Protein AF-A0A8J2J0L9-F1 (afdb_monomer)

Organism: NCBI:txid39272

Nearest PDB structures (foldseek):
  1d8k-assembly1_A  TM=2.422E-01  e=1.088E+00  Homo sapiens

Structure (mmCIF, N/CA/C/O backbone):
data_AF-A0A8J2J0L9-F1
#
_entry.id   AF-A0A8J2J0L9-F1
#
loop_
_atom_site.group_PDB
_atom_site.id
_atom_site.type_symbol
_atom_site.label_atom_id
_atom_site.label_alt_id
_atom_site.label_comp_id
_atom_site.label_asym_id
_atom_site.label_entity_id
_atom_site.label_seq_id
_atom_site.pdbx_PDB_ins_code
_atom_site.Cartn_x
_atom_site.Cartn_y
_atom_site.Cartn_z
_atom_site.occupancy
_atom_site.B_iso_or_equiv
_atom_site.auth_seq_id
_atom_site.auth_comp_id
_atom_site.auth_asym_id
_atom_site.auth_atom_id
_atom_site.pdbx_PDB_model_num
ATOM 1 N N . MET A 1 1 ? 45.145 -21.712 -20.998 1.00 44.66 1 MET A N 1
ATOM 2 C CA . MET A 1 1 ? 44.470 -20.418 -21.244 1.00 44.66 1 MET A CA 1
ATOM 3 C C . MET A 1 1 ? 43.349 -20.237 -20.212 1.00 44.66 1 MET A C 1
ATOM 5 O O . MET A 1 1 ? 42.193 -20.516 -20.483 1.00 44.66 1 MET A O 1
ATOM 9 N N . LYS A 1 2 ? 43.704 -19.889 -18.971 1.00 55.53 2 LYS A N 1
ATOM 10 C CA . LYS A 1 2 ? 42.773 -19.623 -17.858 1.00 55.53 2 LYS A CA 1
ATOM 11 C C . LYS A 1 2 ? 43.265 -18.328 -17.226 1.00 55.53 2 LYS A C 1
ATOM 13 O O . LYS A 1 2 ? 44.396 -18.324 -16.760 1.00 55.53 2 LYS A O 1
ATOM 18 N N . GLY A 1 3 ? 42.501 -17.237 -17.263 1.00 61.03 3 GLY A N 1
ATOM 19 C CA . GLY A 1 3 ? 43.031 -16.002 -16.672 1.00 61.03 3 GLY A CA 1
ATOM 20 C C . GLY A 1 3 ? 42.365 -14.670 -16.978 1.00 61.03 3 GLY A C 1
ATOM 21 O O . GLY A 1 3 ? 42.991 -13.653 -16.728 1.00 61.03 3 GLY A O 1
ATOM 22 N N . ILE A 1 4 ? 41.126 -14.621 -17.471 1.00 60.41 4 ILE A N 1
ATOM 23 C CA . ILE A 1 4 ? 40.325 -13.385 -17.397 1.00 60.41 4 ILE A CA 1
ATOM 24 C C . ILE A 1 4 ? 39.012 -13.732 -16.691 1.00 60.41 4 ILE A C 1
ATOM 26 O O . ILE A 1 4 ? 37.911 -13.626 -17.221 1.00 60.41 4 ILE A O 1
ATOM 30 N N . GLY A 1 5 ? 39.143 -14.262 -15.475 1.00 61.16 5 GLY A N 1
ATOM 31 C CA . GLY A 1 5 ? 38.015 -14.383 -14.564 1.00 61.16 5 GLY A CA 1
ATOM 32 C C . GLY A 1 5 ? 37.676 -12.991 -14.048 1.00 61.16 5 GLY A C 1
ATOM 33 O O . GLY A 1 5 ? 38.480 -12.423 -13.320 1.00 61.16 5 GLY A O 1
ATOM 34 N N . LYS A 1 6 ? 36.532 -12.441 -14.482 1.00 61.81 6 LYS A N 1
ATOM 35 C CA . LYS A 1 6 ? 35.789 -11.312 -13.880 1.00 61.81 6 LYS A CA 1
ATOM 36 C C . LYS A 1 6 ? 36.607 -10.481 -12.871 1.00 61.81 6 LYS A C 1
ATOM 38 O O . LYS A 1 6 ? 36.397 -10.567 -11.667 1.00 61.81 6 LYS A O 1
ATOM 43 N N . THR A 1 7 ? 37.488 -9.612 -13.364 1.00 65.69 7 THR A N 1
ATOM 44 C CA . THR A 1 7 ? 38.233 -8.640 -12.537 1.00 65.69 7 THR A CA 1
ATOM 45 C C . THR A 1 7 ? 37.319 -7.646 -11.813 1.00 65.69 7 THR A C 1
ATOM 47 O O . THR A 1 7 ? 37.755 -6.955 -10.896 1.00 65.69 7 THR A O 1
ATOM 50 N N . ARG A 1 8 ? 36.035 -7.575 -12.191 1.00 67.81 8 ARG A N 1
ATOM 51 C CA . ARG A 1 8 ? 34.992 -6.818 -11.494 1.00 67.81 8 ARG A CA 1
ATOM 52 C C . ARG A 1 8 ? 33.714 -7.658 -11.401 1.00 67.81 8 ARG A C 1
ATOM 54 O O . ARG A 1 8 ? 32.953 -7.697 -12.370 1.00 67.81 8 ARG A O 1
ATOM 61 N N . PRO A 1 9 ? 33.460 -8.359 -10.284 1.00 73.25 9 PRO A N 1
ATOM 62 C CA . PRO A 1 9 ? 32.149 -8.947 -10.053 1.00 73.25 9 PRO A CA 1
ATOM 63 C C . PRO A 1 9 ? 31.094 -7.826 -9.989 1.00 73.25 9 PRO A C 1
ATOM 65 O O . PRO A 1 9 ? 31.389 -6.747 -9.465 1.00 73.25 9 PRO A O 1
ATOM 68 N N . PRO A 1 10 ? 29.880 -8.038 -10.531 1.00 73.62 10 PRO A N 1
ATOM 69 C CA . PRO A 1 10 ? 28.803 -7.065 -10.404 1.00 73.62 10 PRO A CA 1
ATOM 70 C C . PRO A 1 10 ? 28.497 -6.869 -8.916 1.00 73.62 10 PRO A C 1
ATOM 72 O O . PRO A 1 10 ? 28.116 -7.813 -8.226 1.00 73.62 10 PRO A O 1
ATOM 75 N N . LYS A 1 11 ? 28.717 -5.651 -8.409 1.00 77.75 11 LYS A N 1
ATOM 76 C CA . LYS A 1 11 ? 28.339 -5.305 -7.039 1.00 77.75 11 LYS A CA 1
ATOM 77 C C . LYS A 1 11 ? 26.815 -5.222 -6.951 1.00 77.75 11 LYS A C 1
ATOM 79 O O . LYS A 1 11 ? 26.196 -4.692 -7.879 1.00 77.75 11 LYS A O 1
ATOM 84 N N . PRO A 1 12 ? 26.208 -5.714 -5.859 1.00 78.25 12 PRO A N 1
ATOM 85 C CA . PRO A 1 12 ? 24.795 -5.485 -5.617 1.00 78.25 12 PRO A CA 1
ATOM 86 C C . PRO A 1 12 ? 24.517 -3.979 -5.632 1.00 78.25 12 PRO A C 1
ATOM 88 O O . PRO A 1 12 ? 25.307 -3.178 -5.133 1.00 78.25 12 PRO A O 1
ATOM 91 N N . ARG A 1 13 ? 23.398 -3.592 -6.251 1.00 78.75 13 ARG A N 1
ATOM 92 C CA . ARG A 1 13 ? 23.010 -2.180 -6.406 1.00 78.75 13 ARG A CA 1
ATOM 93 C C . ARG A 1 13 ? 22.755 -1.498 -5.057 1.00 78.75 13 ARG A C 1
ATOM 95 O O . ARG A 1 13 ? 22.878 -0.282 -4.962 1.00 78.75 13 ARG A O 1
ATOM 102 N N . TYR A 1 14 ? 22.435 -2.288 -4.033 1.00 80.56 14 TYR A N 1
ATOM 103 C CA . TYR A 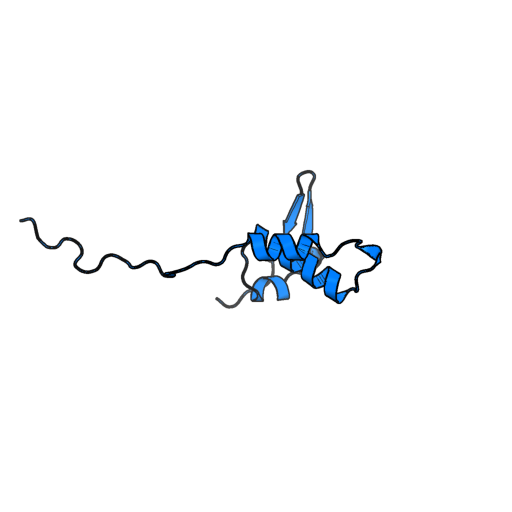1 14 ? 22.184 -1.846 -2.670 1.00 80.56 14 TYR A CA 1
ATOM 104 C C . TYR A 1 14 ? 23.053 -2.652 -1.706 1.00 80.56 14 TYR A C 1
ATOM 106 O O . TYR A 1 14 ? 23.052 -3.880 -1.747 1.00 80.56 14 TYR A O 1
ATOM 114 N N . ASN A 1 15 ? 23.780 -1.952 -0.836 1.00 81.94 15 ASN A N 1
ATOM 115 C CA . ASN A 1 15 ? 24.572 -2.574 0.229 1.00 81.94 15 ASN A CA 1
ATOM 116 C C . ASN A 1 15 ? 23.729 -2.875 1.480 1.00 81.94 15 ASN A C 1
ATOM 118 O O . ASN A 1 15 ? 24.182 -3.592 2.365 1.00 81.94 15 ASN A O 1
ATOM 122 N N . GLN A 1 16 ? 22.522 -2.312 1.556 1.00 82.00 16 GLN A N 1
ATOM 123 C CA . GLN A 1 16 ? 21.591 -2.466 2.664 1.00 82.00 16 GLN A CA 1
ATOM 124 C C . GLN A 1 16 ? 20.158 -2.300 2.147 1.00 82.00 16 GLN A C 1
ATOM 126 O O . GLN A 1 16 ? 19.895 -1.444 1.300 1.00 82.00 16 GLN A O 1
ATOM 131 N N . THR A 1 17 ? 19.244 -3.116 2.663 1.00 85.12 17 THR A N 1
ATOM 132 C CA . THR A 1 17 ? 17.794 -2.963 2.501 1.00 85.12 17 THR A CA 1
ATOM 133 C C . THR A 1 17 ? 17.176 -2.561 3.837 1.00 85.12 17 THR A C 1
ATOM 135 O O . THR A 1 17 ? 17.806 -2.679 4.887 1.00 85.12 17 THR A O 1
ATOM 138 N N . TRP A 1 18 ? 15.948 -2.060 3.803 1.00 88.38 18 TRP A N 1
ATOM 139 C CA . TRP A 1 18 ? 15.192 -1.698 5.000 1.00 88.38 18 TRP A CA 1
ATOM 140 C C . TRP A 1 18 ? 14.391 -2.901 5.531 1.00 88.38 18 TRP A C 1
ATOM 142 O O . TRP A 1 18 ? 14.137 -3.846 4.785 1.00 88.38 18 TRP A O 1
ATOM 152 N N . ASP A 1 19 ? 14.013 -2.868 6.815 1.00 91.00 19 ASP A N 1
ATOM 153 C CA . ASP A 1 19 ? 13.171 -3.889 7.456 1.00 91.00 19 ASP A CA 1
ATOM 154 C C . ASP A 1 19 ? 11.676 -3.516 7.339 1.00 91.00 19 ASP A C 1
ATOM 156 O O . ASP A 1 19 ? 11.242 -2.546 7.975 1.00 91.00 19 ASP A O 1
ATOM 160 N N . PRO A 1 20 ? 10.865 -4.267 6.567 1.00 88.94 20 PRO A N 1
ATOM 161 C CA . PRO A 1 20 ? 9.438 -3.993 6.408 1.00 88.94 20 PRO A CA 1
ATOM 162 C C . PRO A 1 20 ? 8.625 -4.188 7.689 1.00 88.94 20 PRO A C 1
ATOM 164 O O . PRO A 1 20 ? 7.552 -3.595 7.829 1.00 88.94 20 PRO A O 1
ATOM 167 N N . SER A 1 21 ? 9.148 -4.944 8.657 1.00 92.50 21 SER A N 1
ATOM 168 C CA . SER A 1 21 ? 8.480 -5.204 9.936 1.00 92.50 21 SER A CA 1
ATOM 169 C C . SER A 1 21 ? 8.209 -3.919 10.714 1.00 92.50 21 SER A C 1
ATOM 171 O O . SER A 1 21 ? 7.214 -3.828 11.429 1.00 92.50 21 SER A O 1
ATOM 173 N N . VAL A 1 22 ? 9.069 -2.907 10.569 1.00 93.56 22 VAL A N 1
ATOM 174 C CA . VAL A 1 22 ? 8.893 -1.603 11.222 1.00 93.56 22 VAL A CA 1
ATOM 175 C C . VAL A 1 22 ? 7.623 -0.911 10.725 1.00 93.56 22 VAL A C 1
ATOM 177 O O . VAL A 1 22 ? 6.853 -0.386 11.528 1.00 93.56 22 VAL A O 1
ATOM 180 N N . VAL A 1 23 ? 7.377 -0.949 9.413 1.00 92.00 23 VAL A N 1
ATOM 181 C CA . VAL A 1 23 ? 6.192 -0.330 8.802 1.00 92.00 23 VAL A CA 1
ATOM 182 C C . VAL A 1 23 ? 4.942 -1.140 9.124 1.00 92.00 23 VAL A C 1
ATOM 184 O O . VAL A 1 23 ? 3.938 -0.555 9.518 1.00 92.00 23 VAL A O 1
ATOM 187 N N . LEU A 1 24 ? 5.009 -2.472 9.054 1.00 93.62 24 LEU A N 1
ATOM 188 C CA . LEU A 1 24 ? 3.887 -3.339 9.431 1.00 93.62 24 LEU A CA 1
ATOM 189 C C . LEU A 1 24 ? 3.439 -3.089 10.880 1.00 93.62 24 LEU A C 1
ATOM 191 O O . LEU A 1 24 ? 2.264 -2.822 11.118 1.00 93.62 24 LEU A O 1
ATOM 195 N N . ARG A 1 25 ? 4.382 -3.030 11.828 1.00 94.94 25 ARG A N 1
ATOM 196 C CA . ARG A 1 25 ? 4.097 -2.711 13.241 1.00 94.94 25 ARG A CA 1
ATOM 197 C C . ARG A 1 25 ? 3.509 -1.317 13.444 1.00 94.94 25 ARG A C 1
ATOM 199 O O . ARG A 1 25 ? 2.824 -1.083 14.435 1.00 94.94 25 ARG A O 1
ATOM 206 N N . TYR A 1 26 ? 3.824 -0.358 12.575 1.00 93.75 26 TYR A N 1
ATOM 207 C CA . TYR A 1 26 ? 3.198 0.963 12.617 1.00 93.75 26 TYR A CA 1
ATOM 208 C C . TYR A 1 26 ? 1.752 0.901 12.110 1.00 93.75 26 TYR A C 1
ATOM 210 O O . TYR A 1 26 ? 0.856 1.426 12.766 1.00 93.75 26 TYR A O 1
ATOM 218 N N . LEU A 1 27 ? 1.515 0.212 10.992 1.00 93.19 27 LEU A N 1
ATOM 219 C CA . LEU A 1 27 ? 0.186 0.050 10.396 1.00 93.19 27 LEU A CA 1
ATOM 220 C C . LEU A 1 27 ? -0.779 -0.725 11.310 1.00 93.19 27 LEU A C 1
ATOM 222 O O . LEU A 1 27 ? -1.966 -0.398 11.362 1.00 93.19 27 LEU A O 1
ATOM 226 N N . GLU A 1 28 ? -0.270 -1.700 12.067 1.00 93.00 28 GLU A N 1
ATOM 227 C CA . GLU A 1 28 ? -1.019 -2.431 13.102 1.00 93.00 28 GLU A CA 1
ATOM 228 C C . GLU A 1 28 ? -1.527 -1.518 14.228 1.00 93.00 28 GLU A C 1
ATOM 230 O O . GLU A 1 28 ? -2.586 -1.770 14.791 1.00 93.00 28 GLU A O 1
ATOM 235 N N . LYS A 1 29 ? -0.806 -0.435 14.547 1.00 93.31 29 LYS A N 1
ATOM 236 C CA . LYS A 1 29 ? -1.209 0.518 15.597 1.00 93.31 29 LYS A CA 1
ATOM 237 C C . LYS A 1 29 ? -2.308 1.481 15.157 1.00 93.31 29 LYS A C 1
ATOM 239 O O . LYS A 1 29 ? -2.865 2.175 16.000 1.00 93.31 29 LYS A O 1
ATOM 244 N N . LEU A 1 30 ? -2.598 1.562 13.859 1.00 91.69 30 LEU A N 1
ATOM 245 C CA . LEU A 1 30 ? -3.653 2.412 13.309 1.00 91.69 30 LEU A CA 1
ATO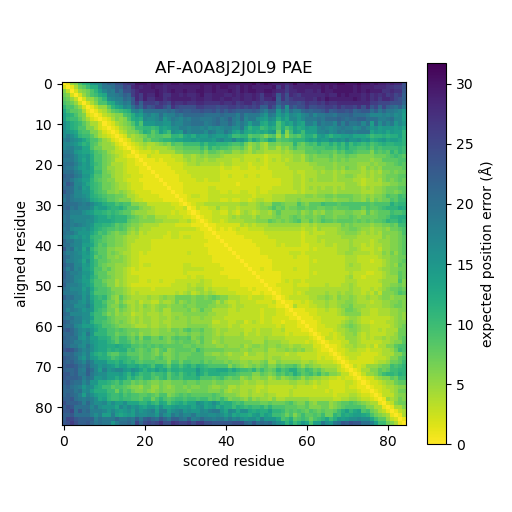M 246 C C . LEU A 1 30 ? -5.015 1.714 13.444 1.00 91.69 30 LEU A C 1
ATOM 248 O O . LEU A 1 30 ? -5.661 1.400 12.449 1.00 91.69 30 LEU A O 1
ATOM 252 N N . GLU A 1 31 ? -5.412 1.422 14.676 1.00 89.50 31 GLU A N 1
ATOM 253 C CA . GLU A 1 31 ? -6.702 0.839 15.046 1.00 89.50 31 GLU A CA 1
ATOM 254 C C . GLU A 1 31 ? -7.243 1.584 16.279 1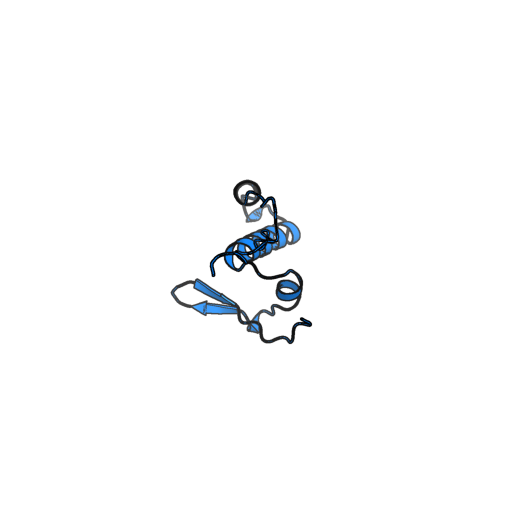.00 89.50 31 GLU A C 1
ATOM 256 O O . GLU A 1 31 ? -6.443 1.991 17.128 1.00 89.50 31 GLU A O 1
ATOM 261 N N . PRO A 1 32 ? -8.568 1.765 16.425 1.00 92.44 32 PRO A N 1
ATOM 262 C CA . PRO A 1 32 ? -9.640 1.302 15.538 1.00 92.44 32 PRO A CA 1
ATOM 263 C C . PRO A 1 32 ? -9.811 2.184 14.291 1.00 92.44 32 PRO A C 1
ATOM 265 O O . PRO A 1 32 ? -9.694 3.410 14.378 1.00 92.44 32 PRO A O 1
ATOM 268 N N . LEU A 1 33 ? -10.139 1.572 13.146 1.00 90.69 33 LEU A N 1
ATOM 269 C CA . LEU A 1 33 ? -10.327 2.269 11.859 1.00 90.69 33 LEU A CA 1
ATOM 270 C C . LEU A 1 33 ? -11.323 3.439 11.921 1.00 90.69 33 LEU A C 1
ATOM 272 O O . LEU A 1 33 ? -11.077 4.472 11.304 1.00 90.69 33 LEU A O 1
ATOM 276 N N . ASP A 1 34 ? -12.394 3.312 12.707 1.00 91.81 34 ASP A N 1
ATOM 277 C CA . ASP A 1 34 ? -13.451 4.331 12.822 1.00 91.81 34 ASP A CA 1
ATOM 278 C C . ASP A 1 34 ? -12.977 5.632 13.488 1.00 91.81 34 ASP A C 1
ATOM 280 O O . ASP A 1 34 ? -13.612 6.677 13.357 1.00 91.81 34 ASP A O 1
ATOM 284 N N . SER A 1 35 ? -11.860 5.578 14.218 1.00 93.56 35 SER A N 1
ATOM 285 C CA . SER A 1 35 ? -11.266 6.748 14.876 1.00 93.56 35 SER A CA 1
ATOM 286 C C . SER A 1 35 ? -10.262 7.497 13.997 1.00 93.56 35 SER A C 1
ATOM 288 O O . SER A 1 35 ? -9.796 8.574 14.376 1.00 93.56 35 SER A O 1
ATOM 290 N N . LEU A 1 36 ? -9.907 6.929 12.842 1.00 94.62 36 LEU A N 1
ATOM 291 C CA . LEU A 1 36 ? -8.865 7.464 11.979 1.00 94.62 36 LEU A CA 1
ATOM 292 C C . LEU A 1 36 ? -9.397 8.555 11.055 1.00 94.62 36 LEU A C 1
ATOM 294 O O . LEU A 1 36 ? -10.510 8.493 10.533 1.00 94.62 36 LEU A O 1
ATOM 298 N N . THR A 1 37 ? -8.548 9.540 10.781 1.00 95.44 37 THR A N 1
ATOM 299 C CA . THR A 1 37 ? -8.836 10.536 9.750 1.00 95.44 37 THR A CA 1
ATOM 300 C C . THR A 1 37 ? -8.718 9.921 8.354 1.00 95.44 37 THR A C 1
ATOM 302 O O . THR A 1 37 ? -8.017 8.928 8.141 1.00 95.44 37 THR A O 1
ATOM 305 N N . LEU A 1 38 ? -9.349 10.553 7.360 1.00 94.62 38 LEU A N 1
ATOM 306 C CA . LEU A 1 38 ? -9.215 10.147 5.956 1.00 94.62 38 LEU A CA 1
ATOM 307 C C . LEU A 1 38 ? -7.746 10.098 5.505 1.00 94.62 38 LEU A C 1
ATOM 309 O O . LEU A 1 38 ? -7.352 9.214 4.747 1.00 94.62 38 LEU A O 1
ATOM 313 N N . GLU A 1 39 ? -6.925 11.025 5.997 1.00 94.75 39 GLU A N 1
ATOM 314 C CA . GLU A 1 39 ? -5.487 11.050 5.734 1.00 94.75 39 GLU A CA 1
ATOM 315 C C . GLU A 1 39 ? -4.792 9.794 6.288 1.00 94.75 39 GLU A C 1
ATOM 317 O O . GLU A 1 39 ? -4.062 9.116 5.564 1.00 94.75 39 GLU A O 1
ATOM 322 N N . GLN A 1 40 ? -5.069 9.425 7.541 1.00 93.38 40 GLN A N 1
ATOM 323 C CA . GLN A 1 40 ? -4.497 8.230 8.170 1.00 93.38 40 GLN A CA 1
ATOM 324 C C . GLN A 1 40 ? -4.942 6.941 7.473 1.00 93.38 40 GLN A C 1
ATOM 326 O O . GLN A 1 40 ? -4.120 6.050 7.250 1.00 93.38 40 GLN A O 1
ATOM 331 N N . LEU A 1 41 ? -6.215 6.858 7.077 1.00 94.50 41 LEU A N 1
ATOM 332 C CA . LEU A 1 41 ? -6.732 5.745 6.277 1.00 94.50 41 LEU A CA 1
ATOM 333 C C . LEU A 1 41 ? -6.027 5.663 4.921 1.00 94.50 41 LEU A C 1
ATOM 335 O O . LEU A 1 41 ? -5.628 4.581 4.496 1.00 94.50 41 LEU A O 1
ATOM 339 N N . THR A 1 42 ? -5.799 6.806 4.271 1.00 92.81 42 THR A N 1
ATOM 340 C CA . THR A 1 42 ? -5.079 6.871 2.992 1.00 92.81 42 THR A CA 1
ATOM 341 C C . THR A 1 42 ? -3.648 6.357 3.140 1.00 92.81 42 THR A C 1
ATOM 343 O O . THR A 1 42 ? -3.214 5.517 2.348 1.00 92.81 42 THR A O 1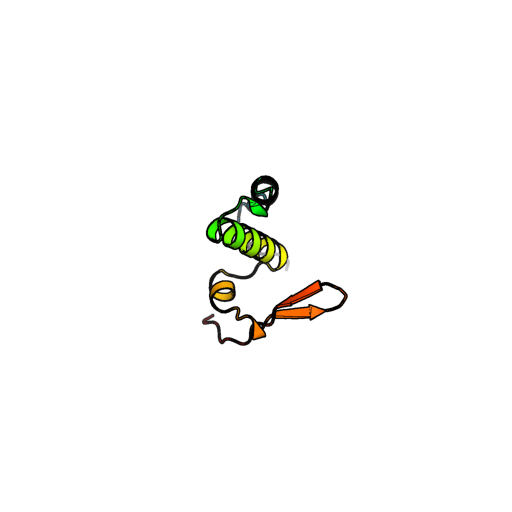
ATOM 346 N N . TYR A 1 43 ? -2.922 6.787 4.178 1.00 92.88 43 TYR A N 1
ATOM 347 C CA . TYR A 1 43 ? -1.571 6.286 4.446 1.00 92.88 43 TYR A CA 1
ATOM 348 C C . TYR A 1 43 ? -1.554 4.798 4.778 1.00 92.88 43 TYR A C 1
ATOM 350 O O . TYR A 1 43 ? -0.670 4.087 4.296 1.00 92.88 43 TYR A O 1
ATOM 358 N N . LYS A 1 44 ? -2.531 4.309 5.551 1.00 94.12 44 LYS A N 1
ATOM 359 C CA . LYS A 1 44 ? -2.634 2.884 5.879 1.00 94.12 44 LYS A CA 1
ATOM 360 C C . LYS A 1 44 ? -2.835 2.044 4.618 1.00 94.12 44 LYS A C 1
ATOM 362 O O . LYS A 1 44 ? -2.090 1.091 4.389 1.00 94.12 44 LYS A O 1
ATOM 367 N N . THR A 1 45 ? -3.773 2.446 3.764 1.00 92.25 45 THR A N 1
ATOM 368 C CA . THR A 1 45 ? -4.091 1.753 2.510 1.00 92.25 45 THR A CA 1
ATOM 369 C C . THR A 1 45 ? -2.925 1.781 1.524 1.00 92.25 45 THR A C 1
ATOM 371 O O . THR A 1 45 ? -2.495 0.725 1.059 1.00 92.25 45 THR A O 1
ATOM 374 N N . ILE A 1 46 ? -2.355 2.957 1.230 1.00 91.94 46 ILE A N 1
ATOM 375 C CA . ILE A 1 46 ? -1.213 3.060 0.305 1.00 91.94 46 ILE A CA 1
ATOM 376 C C . ILE A 1 46 ? 0.012 2.334 0.872 1.00 91.94 46 ILE A C 1
ATOM 378 O O . ILE A 1 46 ? 0.718 1.667 0.118 1.00 91.94 46 ILE A O 1
ATOM 382 N N . GLY A 1 47 ? 0.248 2.401 2.185 1.00 92.69 47 GLY A N 1
ATOM 383 C CA . GLY A 1 47 ? 1.332 1.677 2.847 1.00 92.69 47 GLY A CA 1
ATOM 384 C C . GLY A 1 47 ? 1.243 0.169 2.609 1.00 92.69 47 GLY A C 1
ATOM 385 O O . GLY A 1 47 ? 2.210 -0.433 2.139 1.00 92.69 47 GLY A O 1
ATOM 386 N N . LEU A 1 48 ? 0.067 -0.425 2.827 1.00 92.44 48 LEU A N 1
ATOM 387 C CA . LEU A 1 48 ? -0.176 -1.849 2.570 1.00 92.44 48 LEU A CA 1
ATOM 388 C C . LEU A 1 48 ? -0.038 -2.207 1.085 1.00 92.44 48 LEU A C 1
ATOM 390 O O . LEU A 1 48 ? 0.693 -3.138 0.747 1.00 92.44 48 LEU A O 1
ATOM 394 N N . ILE A 1 49 ? -0.664 -1.442 0.185 1.00 90.81 49 ILE A N 1
ATOM 395 C CA . ILE A 1 49 ? -0.562 -1.687 -1.263 1.00 90.81 49 ILE A CA 1
ATOM 396 C C . ILE A 1 49 ? 0.901 -1.590 -1.719 1.00 90.81 49 ILE A C 1
ATOM 398 O O . ILE A 1 49 ? 1.356 -2.413 -2.517 1.00 90.81 49 ILE A O 1
ATOM 402 N N . SER A 1 50 ? 1.665 -0.631 -1.191 1.00 90.94 50 SER A N 1
ATOM 403 C CA . SER A 1 50 ? 3.073 -0.440 -1.550 1.00 90.94 50 SER A CA 1
ATOM 404 C C . SER A 1 50 ? 3.964 -1.601 -1.117 1.00 90.94 50 SER A C 1
ATOM 406 O O . SER A 1 50 ? 4.846 -2.003 -1.874 1.00 90.94 50 SER A O 1
ATOM 408 N N . LEU A 1 51 ? 3.692 -2.178 0.056 1.00 91.62 51 LEU A N 1
ATOM 409 C CA . LEU A 1 51 ? 4.409 -3.338 0.580 1.00 91.62 51 LEU A CA 1
ATOM 410 C C . LEU A 1 51 ? 4.129 -4.603 -0.237 1.00 91.62 51 LEU A C 1
ATOM 412 O O . LEU A 1 51 ? 5.043 -5.392 -0.460 1.00 91.62 51 LEU A O 1
ATOM 416 N N . VAL A 1 52 ? 2.889 -4.785 -0.696 1.00 89.81 52 VAL A N 1
ATOM 417 C CA . VAL A 1 52 ? 2.472 -5.987 -1.435 1.00 89.81 52 VAL A CA 1
ATOM 418 C C . VAL A 1 52 ? 2.890 -5.928 -2.906 1.00 89.81 52 VAL A C 1
ATOM 420 O O . VAL A 1 52 ? 3.404 -6.904 -3.444 1.00 89.81 52 VAL A O 1
ATOM 423 N N . THR A 1 53 ? 2.685 -4.786 -3.567 1.00 87.88 53 THR A N 1
ATOM 424 C CA . THR A 1 53 ? 2.917 -4.638 -5.019 1.00 87.88 53 THR A CA 1
ATOM 425 C C . THR A 1 53 ? 4.331 -4.184 -5.376 1.00 87.88 53 THR A C 1
ATOM 427 O O . THR A 1 53 ? 4.758 -4.344 -6.518 1.00 87.88 53 TH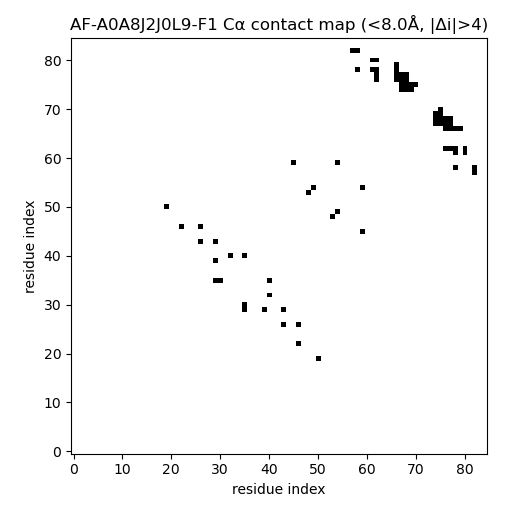R A O 1
ATOM 430 N N . ALA A 1 54 ? 5.062 -3.588 -4.425 1.00 87.31 54 ALA A N 1
ATOM 431 C CA . ALA A 1 54 ? 6.389 -3.002 -4.627 1.00 87.31 54 ALA A CA 1
ATOM 432 C C . ALA A 1 54 ? 6.474 -2.000 -5.805 1.00 87.31 54 ALA A C 1
ATOM 434 O O . ALA A 1 54 ? 7.533 -1.815 -6.416 1.00 87.31 54 ALA A O 1
ATOM 435 N N . HIS A 1 55 ? 5.366 -1.328 -6.138 1.00 87.88 55 HIS A N 1
ATOM 436 C CA . HIS A 1 55 ? 5.331 -0.320 -7.196 1.00 87.88 55 HIS A CA 1
ATOM 437 C C . HIS A 1 55 ? 6.033 0.989 -6.794 1.00 87.88 55 HIS A C 1
ATOM 439 O O . HIS A 1 55 ? 6.156 1.346 -5.622 1.00 87.88 55 HIS A O 1
ATOM 445 N N . ARG A 1 56 ? 6.480 1.756 -7.799 1.00 86.38 56 ARG A N 1
ATOM 446 C CA . ARG A 1 56 ? 7.013 3.114 -7.589 1.00 86.38 56 ARG A CA 1
ATOM 447 C C . ARG A 1 56 ? 5.891 4.089 -7.235 1.00 86.38 56 ARG A C 1
ATOM 449 O O . ARG A 1 56 ? 4.786 3.955 -7.753 1.00 86.38 56 ARG A O 1
ATOM 456 N N . VAL A 1 57 ? 6.224 5.155 -6.504 1.00 87.25 57 VAL A N 1
ATOM 457 C CA . VAL A 1 57 ? 5.285 6.219 -6.088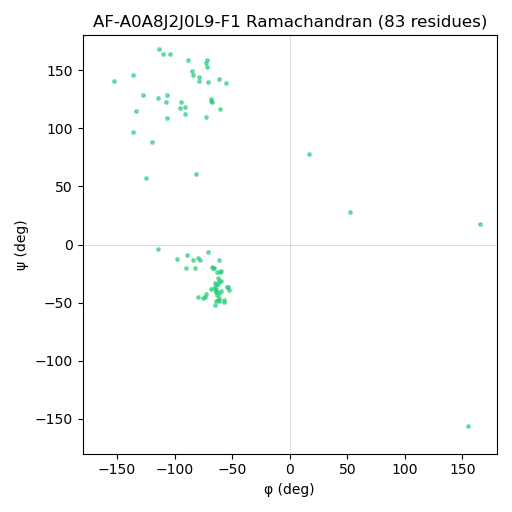 1.00 87.25 57 VAL A CA 1
ATOM 458 C C . VAL A 1 57 ? 4.489 6.823 -7.251 1.00 87.25 57 VAL A C 1
ATOM 460 O O . VAL A 1 57 ? 3.290 7.043 -7.130 1.00 87.25 57 VAL A O 1
ATOM 463 N N . GLN A 1 58 ? 5.130 7.016 -8.408 1.00 87.81 58 GLN A N 1
ATOM 464 C CA . GLN A 1 58 ? 4.476 7.519 -9.626 1.00 87.81 58 GLN A CA 1
ATOM 465 C C . GLN A 1 58 ? 3.319 6.645 -10.129 1.00 87.81 58 GLN A C 1
ATOM 467 O O . GLN A 1 58 ? 2.469 7.118 -10.870 1.00 87.81 58 GLN A O 1
ATOM 472 N N . THR A 1 59 ? 3.316 5.366 -9.761 1.00 87.62 59 THR A N 1
ATOM 473 C CA . THR A 1 59 ? 2.260 4.421 -10.120 1.00 87.62 59 THR A CA 1
ATOM 474 C C . THR A 1 59 ? 1.034 4.686 -9.264 1.00 87.62 59 THR A C 1
ATOM 476 O O . THR A 1 59 ? -0.058 4.820 -9.795 1.00 87.62 59 THR A O 1
ATOM 479 N N . PHE A 1 60 ? 1.220 4.854 -7.949 1.00 87.81 60 PHE A N 1
ATOM 480 C CA . PHE A 1 60 ? 0.120 5.100 -7.015 1.00 87.81 60 PHE A CA 1
ATOM 481 C C . PHE A 1 60 ? -0.617 6.406 -7.311 1.00 87.81 60 PHE A C 1
ATOM 483 O O . PHE A 1 60 ? -1.833 6.452 -7.187 1.00 87.81 60 PHE A O 1
ATOM 490 N N . SER A 1 61 ? 0.086 7.442 -7.780 1.00 87.06 61 SER A N 1
ATOM 491 C CA . SER A 1 61 ? -0.551 8.707 -8.178 1.00 87.06 61 SER A CA 1
ATOM 492 C C . SER A 1 61 ? -1.376 8.620 -9.467 1.00 87.06 61 SER A C 1
ATOM 494 O O . SER A 1 61 ? -2.017 9.600 -9.849 1.00 87.06 61 SER A O 1
ATOM 496 N N . LYS A 1 62 ? -1.334 7.480 -10.164 1.00 86.88 62 LYS A N 1
ATOM 497 C CA . LYS A 1 62 ? -2.046 7.237 -11.421 1.00 86.88 62 LYS A CA 1
ATOM 498 C C . LYS A 1 62 ? -3.122 6.162 -11.321 1.00 86.88 62 LYS A C 1
ATOM 500 O O . LYS A 1 62 ? -3.815 5.961 -12.309 1.00 86.88 62 LYS A O 1
ATOM 505 N N . ILE A 1 63 ? -3.265 5.507 -10.169 1.00 87.38 63 ILE A N 1
ATOM 506 C CA . ILE A 1 63 ? -4.329 4.526 -9.945 1.00 87.38 63 ILE A CA 1
ATOM 507 C C . ILE A 1 63 ? -5.668 5.263 -9.909 1.00 87.38 63 ILE A C 1
ATOM 509 O O . ILE A 1 63 ? -5.841 6.200 -9.124 1.00 87.38 63 ILE A O 1
ATOM 513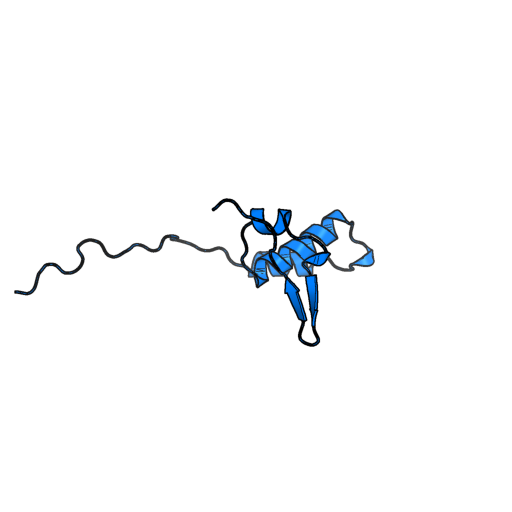 N N . MET A 1 64 ? -6.607 4.831 -10.746 1.00 85.88 64 MET A N 1
ATOM 514 C CA . MET A 1 64 ? -8.001 5.271 -10.701 1.00 85.88 64 MET A CA 1
ATOM 515 C C . MET A 1 64 ? -8.888 4.182 -10.089 1.00 85.88 64 MET A C 1
ATOM 517 O O . MET A 1 64 ? -8.487 3.028 -9.974 1.00 85.88 64 MET A O 1
ATOM 521 N N . LEU A 1 65 ? -10.109 4.532 -9.678 1.00 84.94 65 LEU A N 1
ATOM 522 C CA . LEU A 1 65 ? -11.048 3.538 -9.140 1.00 84.94 65 LEU A CA 1
ATOM 523 C C . LEU A 1 65 ? -11.464 2.507 -10.200 1.00 84.94 65 LEU A C 1
ATOM 525 O O . LEU A 1 65 ? -11.629 1.341 -9.865 1.00 84.94 65 LEU A O 1
ATOM 529 N N . ASP A 1 66 ? -11.549 2.911 -11.471 1.00 85.81 66 ASP A N 1
ATOM 530 C CA . ASP A 1 66 ? -11.853 2.016 -12.600 1.00 85.81 66 ASP A CA 1
ATOM 531 C C . ASP A 1 66 ? -10.764 0.962 -12.855 1.00 85.81 66 ASP A C 1
ATOM 533 O O . ASP A 1 66 ? -11.015 -0.072 -13.475 1.00 85.81 66 ASP A O 1
ATOM 537 N N . ASP A 1 67 ? -9.548 1.209 -12.366 1.00 84.69 67 ASP A N 1
ATOM 538 C CA . ASP A 1 67 ? -8.432 0.277 -12.474 1.00 84.69 67 ASP A CA 1
ATOM 539 C C . ASP A 1 67 ? -8.498 -0.857 -11.429 1.00 84.69 67 ASP A C 1
ATOM 541 O O . ASP A 1 67 ? -7.731 -1.820 -11.520 1.00 84.69 67 ASP A O 1
ATOM 545 N N . LEU A 1 68 ? -9.381 -0.754 -10.429 1.00 87.94 68 LEU A N 1
ATOM 546 C CA . LEU A 1 68 ? -9.517 -1.723 -9.342 1.00 87.94 68 LEU A CA 1
ATOM 547 C C . LEU A 1 68 ? -10.623 -2.735 -9.658 1.00 87.94 68 LEU A C 1
ATOM 549 O O . LEU A 1 68 ? -11.799 -2.382 -9.744 1.00 87.94 68 LEU A O 1
ATOM 553 N N . GLN A 1 69 ? -10.261 -4.012 -9.773 1.00 89.00 69 GLN A N 1
ATOM 554 C CA . GLN A 1 69 ? -11.213 -5.110 -9.954 1.00 89.00 69 GLN A CA 1
ATOM 555 C C . GLN A 1 69 ? -11.192 -6.044 -8.745 1.00 89.00 69 GLN A C 1
ATOM 557 O O . GLN A 1 69 ? -10.145 -6.528 -8.322 1.00 89.00 69 GLN A O 1
ATOM 562 N N . LEU A 1 70 ? -12.371 -6.276 -8.170 1.00 89.44 70 LEU A N 1
ATOM 563 C CA . LEU A 1 70 ? -12.570 -7.186 -7.047 1.00 89.44 70 LEU A CA 1
ATOM 564 C C . LEU A 1 70 ?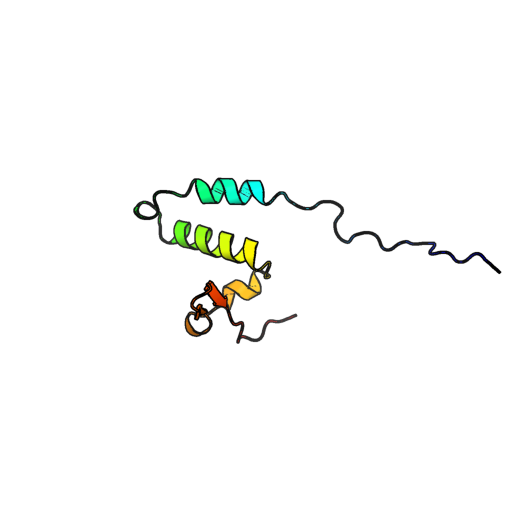 -12.904 -8.576 -7.586 1.00 89.44 70 LEU A C 1
ATOM 566 O O . LEU A 1 70 ? -13.939 -8.763 -8.225 1.00 89.44 70 LEU A O 1
ATOM 570 N N . ASN A 1 71 ? -12.047 -9.544 -7.282 1.00 90.12 71 ASN A N 1
ATOM 571 C CA . ASN A 1 71 ? -12.223 -10.948 -7.633 1.00 90.12 71 ASN A CA 1
ATOM 572 C C . ASN A 1 71 ? -12.424 -11.777 -6.351 1.00 90.12 71 ASN A C 1
ATOM 574 O O . ASN A 1 71 ? -12.167 -11.308 -5.243 1.00 90.12 71 ASN A O 1
ATOM 578 N N . ALA A 1 72 ? -12.842 -13.039 -6.487 1.00 87.44 72 ALA A N 1
ATOM 579 C CA . ALA A 1 72 ? -13.059 -13.929 -5.337 1.00 87.44 72 ALA A CA 1
ATOM 580 C C . ALA A 1 72 ? -11.789 -14.171 -4.490 1.00 87.44 72 ALA A C 1
ATOM 582 O O . ALA A 1 72 ? -11.890 -14.491 -3.310 1.00 87.44 72 ALA A O 1
ATOM 583 N N . GLU A 1 73 ? -10.605 -14.005 -5.085 1.00 86.75 73 GLU A N 1
ATOM 584 C CA . GLU A 1 73 ? -9.306 -14.234 -4.440 1.00 86.75 73 GLU A CA 1
ATOM 585 C C . GLU A 1 73 ? -8.647 -12.947 -3.913 1.00 86.75 73 GLU A C 1
ATOM 587 O O . GLU A 1 73 ? -7.678 -13.022 -3.159 1.00 86.75 73 GLU A O 1
ATOM 592 N N . GLY A 1 74 ? -9.145 -11.762 -4.288 1.00 86.50 74 GLY A N 1
ATOM 593 C CA . GLY A 1 74 ? -8.531 -10.499 -3.880 1.00 86.50 74 GLY A CA 1
ATOM 594 C C . GLY A 1 74 ? -8.807 -9.324 -4.814 1.00 86.50 74 GLY A C 1
ATOM 595 O O . GLY A 1 74 ? -9.798 -9.296 -5.540 1.00 86.50 74 GLY A O 1
ATOM 596 N N . ILE A 1 75 ? -7.915 -8.332 -4.768 1.00 88.62 75 ILE A N 1
ATOM 597 C CA . ILE A 1 75 ? -8.008 -7.091 -5.546 1.00 88.62 75 ILE A CA 1
ATOM 598 C C . ILE A 1 75 ? -6.956 -7.116 -6.656 1.00 88.62 75 ILE A C 1
ATOM 600 O O . ILE A 1 75 ? -5.758 -7.209 -6.384 1.00 88.62 75 ILE A O 1
ATOM 604 N N . GLU A 1 76 ? -7.401 -6.986 -7.899 1.00 88.50 76 GLU A N 1
ATOM 605 C CA . GLU A 1 76 ? -6.556 -6.784 -9.071 1.00 88.50 76 GLU A CA 1
ATOM 606 C C . GLU A 1 76 ? -6.453 -5.279 -9.361 1.00 88.50 76 GLU A C 1
ATOM 608 O O . GLU A 1 76 ? -7.464 -4.606 -9.550 1.00 88.50 76 GLU A O 1
ATOM 613 N N . ILE A 1 77 ? -5.229 -4.745 -9.384 1.00 87.56 77 ILE A N 1
ATOM 614 C CA . ILE A 1 77 ? -4.960 -3.335 -9.696 1.00 87.56 77 ILE A CA 1
ATOM 615 C C . ILE A 1 77 ? -4.342 -3.260 -11.089 1.00 87.56 77 ILE A C 1
ATOM 617 O O . ILE A 1 77 ? -3.185 -3.650 -11.282 1.00 87.56 77 ILE A O 1
ATOM 621 N N . ARG A 1 78 ? -5.093 -2.745 -12.060 1.00 86.94 78 ARG A N 1
ATOM 622 C CA . ARG A 1 78 ? -4.593 -2.489 -13.415 1.00 86.94 78 ARG A CA 1
ATOM 623 C C . ARG A 1 78 ? -3.908 -1.125 -13.465 1.00 86.94 78 ARG A C 1
ATOM 625 O O . ARG A 1 78 ? -4.219 -0.223 -12.706 1.00 86.94 78 ARG A O 1
ATOM 632 N N . ILE A 1 79 ? -2.904 -0.967 -14.317 1.00 81.94 79 ILE A N 1
ATOM 633 C CA . ILE A 1 79 ? -2.236 0.328 -14.495 1.00 81.94 79 ILE A CA 1
ATOM 634 C C . ILE A 1 79 ? -2.428 0.715 -15.949 1.00 81.94 79 ILE A C 1
ATOM 636 O O . ILE A 1 79 ? -1.622 0.363 -16.809 1.00 81.94 79 ILE A O 1
ATOM 640 N N . SER A 1 80 ? -3.534 1.401 -16.220 1.00 75.38 80 SER A N 1
ATOM 641 C CA . SER A 1 80 ? -3.917 1.781 -17.584 1.00 75.38 80 SER A CA 1
ATOM 642 C C . SER A 1 80 ? -3.195 3.049 -18.063 1.00 75.38 80 SER A C 1
ATOM 644 O O . SER A 1 80 ? -3.083 3.305 -19.261 1.00 75.38 80 SER A O 1
ATOM 646 N N . ALA A 1 81 ? -2.682 3.857 -17.132 1.00 76.69 81 ALA A N 1
ATOM 647 C CA . ALA A 1 81 ? -2.026 5.123 -17.431 1.00 76.69 81 ALA A CA 1
ATOM 648 C C . ALA A 1 81 ? -0.576 4.948 -17.917 1.00 76.69 81 ALA A C 1
ATOM 650 O O . ALA A 1 81 ? 0.202 4.170 -17.366 1.00 76.69 81 ALA A O 1
ATOM 651 N N . ALA A 1 82 ? -0.170 5.761 -18.898 1.00 72.38 82 ALA A N 1
ATOM 652 C CA . ALA A 1 82 ? 1.218 5.825 -19.345 1.00 72.38 82 ALA A CA 1
ATOM 653 C C . ALA A 1 82 ? 2.121 6.422 -18.251 1.00 72.38 82 ALA A C 1
ATOM 655 O O . ALA A 1 82 ? 1.928 7.560 -17.809 1.00 72.38 82 ALA A O 1
ATOM 656 N N . ILE A 1 83 ? 3.140 5.66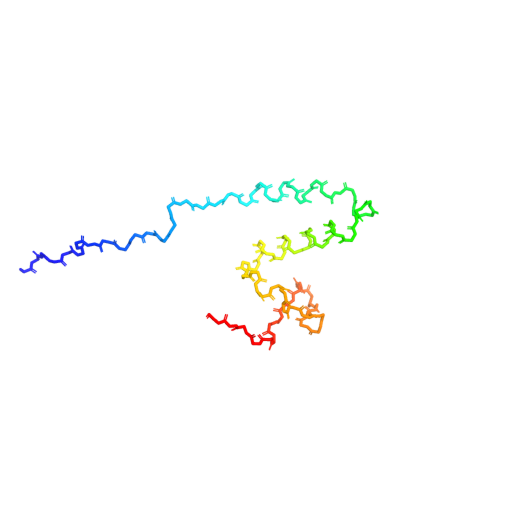6 -17.841 1.00 73.31 83 ILE A N 1
ATOM 657 C CA . ILE A 1 83 ? 4.126 6.086 -16.843 1.00 73.31 83 ILE A CA 1
ATOM 658 C C . ILE A 1 83 ? 5.448 6.392 -17.550 1.00 73.31 83 ILE A C 1
ATOM 660 O O . ILE A 1 83 ? 5.965 5.574 -18.310 1.00 73.31 83 ILE A O 1
ATOM 664 N N . LYS A 1 84 ? 6.016 7.575 -17.288 1.00 63.28 84 LYS A N 1
ATOM 665 C CA . LYS A 1 84 ? 7.327 7.963 -17.823 1.00 63.28 84 LYS A CA 1
ATOM 666 C C . LYS A 1 84 ? 8.406 7.088 -17.164 1.00 63.28 84 LYS A C 1
ATOM 668 O O . LYS A 1 84 ? 8.452 6.992 -15.937 1.00 63.28 84 LYS A O 1
ATOM 673 N N . THR A 1 85 ? 9.195 6.385 -17.977 1.00 53.31 85 THR A N 1
ATOM 674 C CA . THR A 1 85 ? 10.192 5.401 -17.512 1.00 53.31 85 THR A CA 1
ATOM 675 C C . THR A 1 85 ? 11.479 6.062 -17.040 1.00 53.31 85 THR A C 1
ATOM 677 O O . THR A 1 85 ? 11.917 7.021 -17.713 1.00 53.31 85 THR A O 1
#

Secondary structure (DSSP, 8-state):
------SSPPPPS-S----HHHHHHHHHTS--GGGS-HHHHHHHHHHHHHHHH---HHHHTT--GGGEEEETTEEEE---S----

Radius of gyration: 19.67 Å; Cα contacts (8 Å, |Δi|>4): 38; chains: 1; bounding box: 58×32×37 Å

pLDDT: mean 84.64, std 10.89, range [44.66, 95.44]

Sequence (85 aa):
MKGIGKTRPPKPRYNQTWDPSVVLRYLEKLEPLDSLTLEQLTYKTIGLISLVTAHRVQTFSKIMLDDLQLNAEGIEIRISAAIKT

Foldseek 3Di:
DDDPDCPPDDDPPDPDDDDLVVVVVVLVVCPDPVPDDPVNVVCSVVSVVCVVVVDDPQQVVQFDPVQWDQDPVGIGGHRPDDDDD

Mean predicted aligned error: 8.88 Å

Solvent-accessible surface area (backbone atoms only — not comparable to full-atom values): 5809 Å² total; per-residue (Å²): 144,82,86,83,73,68,93,68,70,87,71,71,95,60,94,71,83,82,71,66,66,64,56,52,59,51,54,67,62,64,60,63,67,91,77,50,51,74,68,54,49,47,50,48,52,52,50,52,51,40,71,74,69,66,63,57,71,77,53,66,80,56,60,53,77,89,32,55,44,83,52,99,89,46,77,47,77,50,80,87,62,91,73,91,129